Protein AF-A0A0R2AY41-F1 (afdb_monomer)

Nearest PDB structures (foldseek):
  1pvr-assembly1_A  TM=5.730E-01  e=4.525E+00  Punavirus P1
  1pvq-assembly1_B-2  TM=6.534E-01  e=6.752E+00  Punavirus P1
  3c28-assembly1_A-2  TM=5.300E-01  e=7.217E+00  unclassified
  2crx-assembly1_B-2  TM=5.379E-01  e=8.816E+00  Punavirus P1

Radius of gyration: 21.57 Å; Cα contacts (8 Å, |Δi|>4): 51; chains: 1; bounding box: 41×19×67 Å

Mean predicted aligned error: 7.87 Å

Secondary structure (DSSP, 8-state):
-HHHHHHHHHHHHHHHHHHHHHHHHHHHHHHHHHHHHHHHHHHHHHHHHHHT--GGG--HHHHHHTTSS-HHHHHHHHHTT--------

Organism: NCBI:txid1423772

pLDDT: mean 84.91, std 9.21, range [39.88, 96.12]

Foldseek 3Di:
DVVVVVVVVVVVVCVVVVVVVVVVVVVVVVVVVVVLLVLLQVLLVVVCVVVVHDSQPDDVVNCCVVPSDPPVSNVVCVVVVHGRDPPPD

Solvent-accessible surface area (backbone atoms only — not comparable to full-atom values): 5135 Å² total; per-residue (Å²): 107,71,71,58,53,52,55,53,52,52,51,53,53,50,64,62,47,50,60,55,54,53,51,53,52,53,49,52,53,50,54,49,52,51,52,51,49,54,50,49,29,53,45,30,44,54,49,17,67,73,70,76,45,64,44,84,74,52,50,67,69,55,36,37,75,73,65,72,38,52,73,70,54,45,55,48,33,62,73,67,67,62,69,71,56,87,79,87,122

InterPro domains:
  IPR045584 Pilin-like [SSF54523] (2-62)

Sequence (89 aa):
MEMAIVIFIISLLILIIMPNVAKQRSNAEKVNTQALQAELDTQAQLYADEKGTEMENVAPTDLEKAGYLTAKQVAAIEKHHLKVEKNEQ

Structure (mmCIF, N/CA/C/O backbone):
data_AF-A0A0R2AY41-F1
#
_entry.id   AF-A0A0R2AY41-F1
#
loop_
_atom_site.group_PDB
_atom_site.id
_atom_site.type_symbol
_atom_site.label_atom_id
_atom_site.label_alt_id
_atom_site.label_comp_id
_atom_site.label_asym_id
_atom_site.label_entity_id
_atom_site.label_seq_id
_atom_site.pdbx_PDB_ins_code
_atom_site.Cartn_x
_atom_site.Cartn_y
_atom_site.Cartn_z
_atom_site.occupancy
_atom_site.B_iso_or_equiv
_atom_site.auth_seq_id
_atom_site.auth_comp_id
_atom_site.auth_asym_id
_atom_site.auth_atom_id
_atom_site.pdbx_PDB_model_num
ATOM 1 N N . MET A 1 1 ? 21.416 -5.133 -43.821 1.00 76.94 1 MET A N 1
ATOM 2 C CA . MET A 1 1 ? 22.039 -4.479 -42.644 1.00 76.94 1 MET A CA 1
ATOM 3 C C . MET A 1 1 ? 21.148 -3.386 -42.069 1.00 76.94 1 MET A C 1
ATOM 5 O O . MET A 1 1 ? 21.002 -3.343 -40.858 1.00 76.94 1 MET A O 1
ATOM 9 N N . GLU A 1 2 ? 20.486 -2.580 -42.902 1.00 90.88 2 GLU A N 1
ATOM 10 C CA . GLU A 1 2 ? 19.587 -1.493 -42.467 1.00 90.88 2 GLU A CA 1
ATOM 11 C C . GLU A 1 2 ? 18.504 -1.964 -41.482 1.00 90.88 2 GLU A C 1
ATOM 13 O O . GLU A 1 2 ? 18.415 -1.447 -40.375 1.00 90.88 2 GLU A O 1
ATOM 18 N N . MET A 1 3 ? 17.781 -3.043 -41.801 1.00 94.12 3 MET A N 1
ATOM 19 C CA . MET A 1 3 ? 16.764 -3.601 -40.895 1.00 94.12 3 MET A CA 1
ATOM 20 C C . MET A 1 3 ? 17.345 -4.179 -39.594 1.00 94.12 3 MET A C 1
ATOM 22 O O . MET A 1 3 ? 16.684 -4.145 -38.561 1.00 94.12 3 MET A O 1
ATOM 26 N N . ALA A 1 4 ? 18.587 -4.676 -39.620 1.00 92.81 4 ALA A N 1
ATOM 27 C CA . ALA A 1 4 ? 19.251 -5.241 -38.444 1.00 92.81 4 ALA A CA 1
ATOM 28 C C . ALA A 1 4 ? 19.672 -4.147 -37.448 1.00 92.81 4 ALA A C 1
ATOM 30 O O . ALA A 1 4 ? 19.549 -4.320 -36.240 1.00 92.81 4 ALA A O 1
ATOM 31 N N . ILE A 1 5 ? 20.123 -2.999 -37.956 1.00 95.06 5 ILE A N 1
ATOM 32 C CA . ILE A 1 5 ? 20.478 -1.843 -37.126 1.00 95.06 5 ILE A CA 1
ATOM 33 C C . ILE A 1 5 ? 19.216 -1.242 -36.494 1.00 95.06 5 ILE A C 1
ATOM 35 O O . ILE A 1 5 ? 19.227 -0.888 -35.319 1.00 95.06 5 ILE A O 1
ATOM 39 N N . VAL A 1 6 ? 18.101 -1.192 -37.229 1.00 96.12 6 VAL A N 1
ATOM 40 C CA . VAL A 1 6 ? 16.827 -0.675 -36.705 1.00 96.12 6 VAL A CA 1
ATOM 41 C C . VAL A 1 6 ? 16.313 -1.525 -35.538 1.00 96.12 6 VAL A C 1
ATOM 43 O O . VAL A 1 6 ? 16.0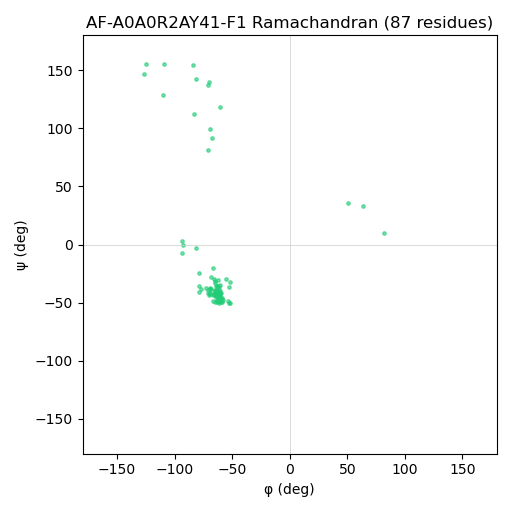17 -0.979 -34.477 1.00 96.12 6 VA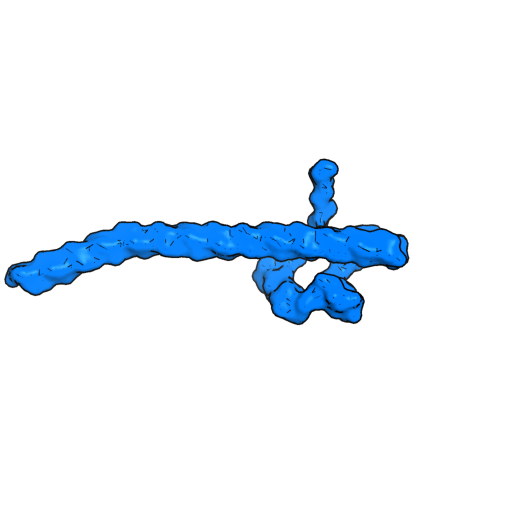L A O 1
ATOM 46 N N . ILE A 1 7 ? 16.267 -2.855 -35.680 1.00 95.25 7 ILE A N 1
ATOM 47 C CA . ILE A 1 7 ? 15.850 -3.735 -34.571 1.00 95.25 7 ILE A CA 1
ATOM 48 C C . ILE A 1 7 ? 16.833 -3.686 -33.394 1.00 95.25 7 ILE A C 1
ATOM 50 O O . ILE A 1 7 ? 16.410 -3.801 -32.245 1.00 95.25 7 ILE A O 1
ATOM 54 N N . PHE A 1 8 ? 18.126 -3.474 -33.663 1.00 95.50 8 PHE A N 1
ATOM 55 C CA . PHE A 1 8 ? 19.150 -3.312 -32.633 1.00 95.50 8 PHE A CA 1
ATOM 56 C C . PHE A 1 8 ? 18.935 -2.030 -31.820 1.00 95.50 8 PHE A C 1
ATOM 58 O O . PHE A 1 8 ? 19.021 -2.048 -30.599 1.00 95.50 8 PHE A O 1
ATOM 65 N N . ILE A 1 9 ? 18.582 -0.921 -32.467 1.00 95.50 9 ILE A N 1
ATOM 66 C CA . ILE A 1 9 ? 18.291 0.331 -31.760 1.00 95.50 9 ILE A CA 1
ATOM 67 C C . ILE A 1 9 ? 16.979 0.215 -30.968 1.00 95.50 9 ILE A C 1
ATOM 69 O O . ILE A 1 9 ? 16.934 0.614 -29.806 1.00 95.50 9 ILE A O 1
ATOM 73 N N . ILE A 1 10 ? 15.924 -0.370 -31.549 1.00 95.31 10 ILE A N 1
ATOM 74 C CA . ILE A 1 10 ? 14.636 -0.565 -30.857 1.00 95.31 10 ILE A CA 1
ATOM 75 C C . ILE A 1 10 ? 14.812 -1.424 -29.598 1.00 95.31 10 ILE A C 1
ATOM 77 O O . ILE A 1 10 ? 14.247 -1.097 -28.553 1.00 95.31 10 ILE A O 1
ATOM 81 N N . SER A 1 11 ? 15.617 -2.489 -29.658 1.00 93.19 11 SER A N 1
ATOM 82 C CA . SER A 1 11 ? 15.861 -3.338 -28.489 1.00 93.19 11 SER A CA 1
ATOM 83 C C . SER A 1 11 ? 16.592 -2.590 -27.367 1.00 93.19 11 SER A C 1
ATOM 85 O O . SER A 1 11 ? 16.202 -2.724 -26.207 1.00 93.19 11 SER A O 1
ATOM 87 N N . LEU A 1 12 ? 17.570 -1.734 -27.692 1.00 94.38 12 LEU A N 1
ATOM 88 C CA . LEU A 1 12 ? 18.240 -0.872 -26.710 1.00 94.38 12 LEU A CA 1
ATOM 89 C C . LEU A 1 12 ? 17.268 0.120 -26.055 1.00 94.38 12 LEU A C 1
ATOM 91 O O . LEU A 1 12 ? 17.300 0.295 -24.837 1.00 94.38 12 LEU A O 1
ATOM 95 N N . LEU A 1 13 ? 16.366 0.727 -26.831 1.00 94.88 13 LEU A N 1
ATOM 96 C CA . LEU A 1 13 ? 15.347 1.635 -26.293 1.00 94.88 13 LEU A CA 1
ATOM 97 C C . LEU A 1 13 ? 14.397 0.915 -25.322 1.00 94.88 13 LEU A C 1
ATOM 99 O O . LEU A 1 13 ? 14.126 1.428 -24.235 1.00 94.88 13 LEU A O 1
ATOM 103 N N . ILE A 1 14 ? 13.938 -0.293 -25.667 1.00 92.38 14 ILE A N 1
ATOM 104 C CA . ILE A 1 14 ? 13.081 -1.110 -24.789 1.00 92.38 14 ILE A CA 1
ATOM 105 C C . ILE A 1 1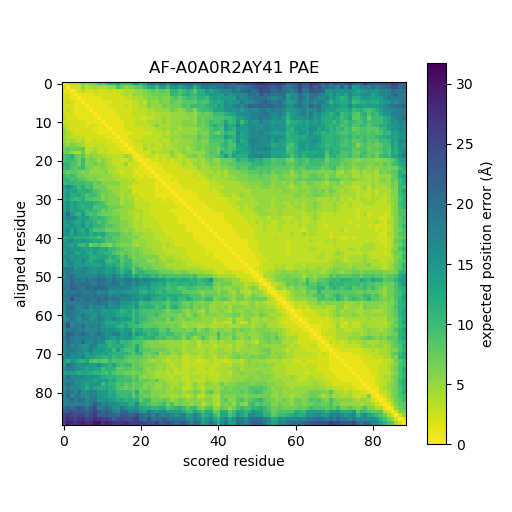4 ? 13.815 -1.471 -23.490 1.00 92.38 14 ILE A C 1
ATOM 107 O O . ILE A 1 14 ? 13.228 -1.360 -22.411 1.00 92.38 14 ILE A O 1
ATOM 111 N N . LEU A 1 15 ? 15.096 -1.849 -23.571 1.00 89.88 15 LEU A N 1
ATOM 112 C CA . LEU A 1 15 ? 15.918 -2.186 -22.403 1.00 89.88 15 LEU A CA 1
ATOM 113 C C . LEU A 1 15 ? 16.114 -1.009 -21.440 1.00 89.88 15 LEU A C 1
ATOM 115 O O . LEU A 1 15 ? 16.234 -1.236 -20.241 1.00 89.88 15 LEU A O 1
ATOM 119 N N . ILE A 1 16 ? 16.121 0.234 -21.926 1.00 89.50 16 ILE A N 1
ATOM 120 C CA . ILE A 1 16 ? 16.227 1.430 -21.074 1.00 89.50 16 ILE A CA 1
ATOM 121 C C . ILE A 1 16 ? 14.887 1.745 -20.388 1.00 89.50 16 ILE A C 1
ATOM 123 O O . ILE A 1 16 ? 14.856 2.130 -19.218 1.00 89.50 16 ILE A O 1
ATOM 127 N N . ILE A 1 17 ? 13.764 1.567 -21.089 1.00 88.44 17 ILE A N 1
ATOM 128 C CA . ILE A 1 17 ? 12.428 1.927 -20.583 1.00 88.44 17 ILE A CA 1
ATOM 129 C C . ILE A 1 17 ? 11.889 0.878 -19.599 1.00 88.44 17 ILE A C 1
ATOM 131 O O . ILE A 1 17 ? 11.328 1.235 -18.560 1.00 88.44 17 ILE A O 1
ATOM 135 N N . MET A 1 18 ? 12.082 -0.412 -19.888 1.00 88.75 18 MET A N 1
ATOM 136 C CA . MET A 1 18 ? 11.588 -1.530 -19.077 1.00 88.75 18 MET A CA 1
ATOM 137 C C . MET A 1 18 ? 11.947 -1.446 -17.576 1.00 88.75 18 MET A C 1
ATOM 139 O O . MET A 1 18 ? 11.027 -1.557 -16.759 1.00 88.75 18 MET A O 1
ATOM 143 N N . PRO A 1 19 ? 13.211 -1.211 -17.161 1.00 86.31 19 PRO A N 1
ATOM 144 C CA . PRO A 1 19 ? 13.555 -1.120 -15.741 1.00 86.31 19 PRO A CA 1
ATOM 145 C C . PRO A 1 19 ? 12.894 0.083 -15.060 1.00 86.31 19 PRO A C 1
ATOM 147 O O . PRO A 1 19 ? 12.504 -0.004 -13.895 1.00 86.31 19 PRO A O 1
ATOM 150 N N . ASN A 1 20 ? 12.713 1.193 -15.782 1.00 88.06 20 ASN A N 1
ATOM 151 C CA . ASN A 1 20 ? 12.070 2.387 -15.241 1.00 88.06 20 ASN A CA 1
ATOM 152 C C . ASN A 1 20 ? 10.568 2.156 -14.992 1.00 88.06 20 ASN A C 1
ATOM 154 O O . ASN A 1 20 ? 10.058 2.492 -13.924 1.00 88.06 20 ASN A O 1
ATOM 158 N N . VAL A 1 21 ? 9.874 1.499 -15.929 1.00 88.50 21 VAL A N 1
ATOM 159 C CA . VAL A 1 21 ? 8.452 1.131 -15.786 1.00 88.50 21 VAL A CA 1
ATOM 160 C C . VAL A 1 21 ? 8.251 0.126 -14.648 1.00 88.50 21 VAL A C 1
ATOM 162 O O . VAL A 1 21 ? 7.348 0.296 -13.828 1.00 88.50 21 VAL A O 1
ATOM 165 N N . ALA A 1 22 ? 9.115 -0.888 -14.544 1.00 86.06 22 ALA A N 1
ATOM 166 C CA . ALA A 1 22 ? 9.057 -1.865 -13.458 1.00 86.06 22 ALA A CA 1
ATOM 167 C C . ALA A 1 22 ? 9.242 -1.205 -12.078 1.00 86.06 22 ALA A C 1
ATOM 169 O O . ALA A 1 22 ? 8.496 -1.501 -11.142 1.00 86.06 22 ALA A O 1
ATOM 170 N N . LYS A 1 23 ? 10.184 -0.258 -11.958 1.00 88.12 23 LYS A N 1
ATOM 171 C CA . LYS A 1 23 ? 10.414 0.497 -10.718 1.00 88.12 23 LYS A CA 1
ATOM 172 C C . LYS A 1 23 ? 9.220 1.380 -10.348 1.00 88.12 23 LYS A C 1
ATOM 174 O O . LYS A 1 23 ? 8.836 1.411 -9.182 1.00 88.12 23 LYS A O 1
ATOM 179 N N . GLN A 1 24 ? 8.609 2.063 -11.318 1.00 88.12 24 GLN A N 1
ATOM 180 C CA . GLN A 1 24 ? 7.408 2.875 -11.082 1.00 88.12 24 GLN A CA 1
ATOM 181 C C . GLN A 1 24 ? 6.229 2.023 -10.610 1.00 88.12 24 GLN A C 1
ATOM 183 O O . GLN A 1 24 ? 5.579 2.381 -9.630 1.00 88.12 24 GLN A O 1
ATOM 188 N N . ARG A 1 25 ? 6.004 0.865 -11.241 1.00 89.06 25 ARG A N 1
ATOM 189 C CA . ARG A 1 25 ? 4.989 -0.096 -10.800 1.00 89.06 25 ARG A CA 1
ATOM 190 C C . ARG A 1 25 ? 5.234 -0.562 -9.365 1.00 89.06 25 ARG A C 1
ATOM 192 O O . ARG A 1 25 ? 4.322 -0.495 -8.551 1.00 89.06 25 ARG A O 1
ATOM 199 N N . SER A 1 26 ? 6.458 -0.986 -9.044 1.00 88.12 26 SER A N 1
ATOM 200 C CA . SER A 1 26 ? 6.800 -1.440 -7.690 1.00 88.12 26 SER A CA 1
ATOM 201 C C . SER A 1 26 ? 6.618 -0.334 -6.644 1.00 88.12 26 SER A C 1
ATOM 203 O O . SER A 1 26 ? 6.122 -0.595 -5.552 1.00 88.12 26 SER A O 1
ATOM 205 N N . ASN A 1 27 ? 6.972 0.911 -6.972 1.00 90.56 27 ASN A N 1
ATOM 206 C CA . ASN A 1 27 ? 6.745 2.047 -6.081 1.00 90.56 27 ASN A CA 1
ATOM 207 C C . ASN A 1 27 ? 5.251 2.316 -5.864 1.00 90.56 27 ASN A C 1
ATOM 209 O O . ASN A 1 27 ? 4.843 2.538 -4.729 1.00 90.56 27 ASN A O 1
ATOM 213 N N . ALA A 1 28 ? 4.438 2.270 -6.922 1.00 86.69 28 ALA A N 1
ATOM 214 C CA . ALA A 1 28 ? 2.991 2.427 -6.805 1.00 86.69 28 ALA A CA 1
ATOM 215 C C . ALA A 1 28 ? 2.373 1.317 -5.940 1.00 86.69 28 ALA A C 1
ATOM 217 O O . ALA A 1 28 ? 1.540 1.605 -5.085 1.00 86.69 28 ALA A O 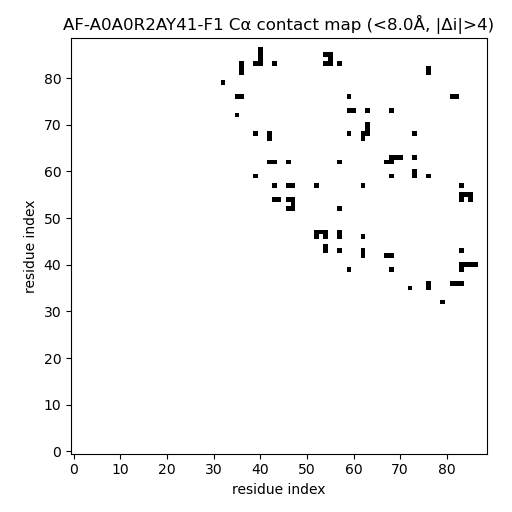1
ATOM 218 N N . GLU A 1 29 ? 2.822 0.069 -6.110 1.00 87.56 29 GLU A N 1
ATOM 219 C CA . GLU A 1 29 ? 2.414 -1.056 -5.261 1.00 87.56 29 GLU A CA 1
ATOM 220 C C . GLU A 1 29 ? 2.786 -0.801 -3.791 1.00 87.56 29 GLU A C 1
ATOM 222 O O . GLU A 1 29 ? 1.930 -0.935 -2.925 1.00 87.56 29 GLU A O 1
ATOM 227 N N . LYS A 1 30 ? 4.011 -0.341 -3.497 1.00 89.00 30 LYS A N 1
ATOM 228 C CA . LYS A 1 30 ? 4.435 -0.009 -2.123 1.00 89.00 30 LYS A CA 1
ATOM 229 C C . LYS A 1 30 ? 3.609 1.107 -1.488 1.00 89.00 30 LYS A C 1
ATOM 231 O O . LYS A 1 30 ? 3.166 0.950 -0.357 1.00 89.00 30 LYS A O 1
ATOM 236 N N . VAL A 1 31 ? 3.413 2.218 -2.199 1.00 90.06 31 VAL A N 1
ATOM 237 C CA . VAL A 1 31 ? 2.648 3.369 -1.689 1.00 90.06 31 VAL A CA 1
ATOM 238 C C . VAL A 1 31 ? 1.197 2.973 -1.421 1.00 90.06 31 VAL A C 1
ATOM 240 O O . VAL A 1 31 ? 0.641 3.347 -0.395 1.00 90.06 31 VAL A O 1
ATOM 243 N N . ASN A 1 32 ? 0.599 2.172 -2.306 1.00 87.75 32 ASN A N 1
ATOM 244 C CA . ASN A 1 32 ? -0.755 1.662 -2.116 1.00 87.75 32 ASN A CA 1
ATOM 245 C C . ASN A 1 32 ? -0.852 0.755 -0.878 1.00 87.75 32 ASN A C 1
ATOM 247 O O . ASN A 1 32 ? -1.712 0.964 -0.031 1.00 87.75 32 ASN A O 1
ATOM 251 N N . THR A 1 33 ? 0.073 -0.197 -0.719 1.00 88.31 33 THR A N 1
ATOM 252 C CA . THR A 1 33 ? 0.111 -1.071 0.463 1.00 88.31 33 THR A CA 1
ATOM 253 C C . THR A 1 33 ? 0.297 -0.276 1.760 1.00 88.31 33 THR A C 1
ATOM 255 O O . THR A 1 33 ? -0.356 -0.579 2.751 1.00 88.31 33 THR A O 1
ATOM 258 N N . GLN A 1 34 ? 1.137 0.765 1.758 1.00 89.31 34 GLN A N 1
ATOM 259 C CA . GLN A 1 34 ? 1.318 1.647 2.918 1.00 89.31 34 GLN A CA 1
ATOM 260 C C . GLN A 1 34 ? 0.052 2.439 3.257 1.00 89.31 34 GLN A C 1
ATOM 262 O O . GLN A 1 34 ? -0.304 2.549 4.425 1.00 89.31 34 GLN A O 1
ATOM 267 N N . ALA A 1 35 ? -0.644 2.970 2.250 1.00 89.31 35 ALA A N 1
ATOM 268 C CA . ALA A 1 35 ? -1.910 3.664 2.462 1.00 89.31 35 ALA A CA 1
ATOM 269 C C . ALA A 1 35 ? -2.982 2.718 3.023 1.00 89.31 35 ALA A C 1
ATOM 271 O O . ALA A 1 35 ? -3.697 3.085 3.949 1.00 89.31 35 ALA A O 1
ATOM 272 N N . LEU A 1 36 ? -3.046 1.489 2.504 1.00 89.25 36 LEU A N 1
ATOM 273 C CA . LEU A 1 36 ? -3.966 0.459 2.979 1.00 89.25 36 LEU A CA 1
ATOM 274 C C . LEU A 1 36 ? -3.672 0.043 4.428 1.00 89.25 36 LEU A C 1
ATOM 276 O O . LEU A 1 36 ? -4.608 -0.150 5.195 1.00 89.25 36 LEU A O 1
ATOM 280 N N . GLN A 1 37 ? -2.394 -0.060 4.807 1.00 89.75 37 GLN A N 1
ATOM 281 C CA . GLN A 1 37 ? -1.976 -0.295 6.192 1.00 89.75 37 GLN A CA 1
ATOM 282 C C . GLN A 1 37 ? -2.425 0.852 7.108 1.00 89.75 37 GLN A C 1
ATOM 284 O O . GLN A 1 37 ? -3.085 0.611 8.110 1.00 89.75 37 GLN A O 1
ATOM 289 N N . ALA A 1 38 ? -2.150 2.103 6.729 1.00 89.94 38 ALA A N 1
ATOM 290 C CA . ALA A 1 38 ? -2.557 3.264 7.520 1.00 89.94 38 ALA A CA 1
ATOM 291 C C . ALA A 1 38 ? -4.087 3.374 7.665 1.00 89.94 38 ALA A C 1
ATOM 293 O O . ALA A 1 38 ? -4.589 3.762 8.722 1.00 89.94 38 ALA A O 1
ATOM 294 N N . GLU A 1 39 ? -4.837 3.024 6.616 1.00 89.44 39 GLU A N 1
ATOM 295 C CA . GLU A 1 39 ? -6.296 2.961 6.670 1.00 89.44 39 GLU A CA 1
ATOM 296 C C . GLU A 1 39 ? -6.760 1.843 7.606 1.00 89.44 39 GLU A C 1
ATOM 298 O O . GLU A 1 39 ? -7.565 2.115 8.490 1.00 89.44 39 GLU A O 1
ATOM 303 N N . LEU A 1 40 ? -6.213 0.628 7.482 1.00 87.75 40 LEU A N 1
ATOM 304 C CA . LEU A 1 40 ? -6.497 -0.483 8.393 1.00 87.75 40 LEU A CA 1
ATOM 305 C C . LEU A 1 40 ? -6.263 -0.085 9.857 1.00 87.75 40 LEU A C 1
ATOM 307 O O . LEU A 1 40 ? -7.151 -0.294 10.678 1.00 87.75 40 LEU A O 1
ATOM 311 N N . ASP A 1 41 ? -5.122 0.528 10.169 1.00 88.19 41 ASP A N 1
ATOM 312 C CA . ASP A 1 41 ? -4.783 0.950 11.530 1.00 88.19 41 ASP A CA 1
ATOM 313 C C . ASP A 1 41 ? -5.752 2.027 12.037 1.00 88.19 41 ASP A C 1
ATOM 315 O O . ASP A 1 41 ? -6.295 1.920 13.135 1.00 88.19 41 ASP A O 1
ATOM 319 N N . THR A 1 42 ? -6.054 3.035 11.214 1.00 88.94 42 THR A N 1
ATOM 320 C CA . THR A 1 42 ? -7.019 4.088 11.573 1.00 88.94 42 THR A CA 1
ATOM 321 C C . THR A 1 42 ? -8.406 3.501 11.838 1.00 88.94 42 THR A C 1
ATOM 323 O O . THR A 1 42 ? -9.045 3.846 12.830 1.00 88.94 42 THR A O 1
ATOM 326 N N . GLN A 1 43 ? -8.876 2.595 10.979 1.00 85.75 43 GLN A N 1
ATOM 327 C CA . GLN A 1 43 ? -10.186 1.970 11.143 1.00 85.75 43 GLN A CA 1
ATOM 328 C C . GLN A 1 43 ? -10.225 1.021 12.345 1.00 85.75 43 GLN A C 1
ATOM 330 O O . GLN A 1 43 ? -11.218 0.991 13.071 1.00 85.75 43 GLN A O 1
ATOM 335 N N . ALA A 1 44 ? -9.142 0.284 12.597 1.00 87.25 44 ALA A N 1
ATOM 336 C CA . ALA A 1 44 ? -9.013 -0.563 13.775 1.00 87.25 44 ALA A CA 1
ATOM 337 C C . ALA A 1 44 ? -9.040 0.260 15.067 1.00 87.25 44 ALA A C 1
ATOM 339 O O . ALA A 1 44 ? -9.726 -0.129 16.009 1.00 87.25 44 ALA A O 1
ATOM 340 N N . GLN A 1 45 ? -8.368 1.416 15.091 1.00 86.88 45 GLN A N 1
ATOM 341 C CA . GLN A 1 45 ? -8.401 2.343 16.221 1.00 86.88 45 GLN A CA 1
ATOM 342 C C . GLN A 1 45 ? -9.815 2.881 16.471 1.00 86.88 45 GLN A C 1
ATOM 344 O O . GLN A 1 45 ? -10.303 2.816 17.595 1.00 86.88 45 GLN A O 1
ATOM 349 N N . LEU A 1 46 ? -10.510 3.347 15.427 1.00 85.81 46 LEU A N 1
ATOM 350 C CA . LEU A 1 46 ? -11.883 3.851 15.553 1.00 85.81 46 LEU A CA 1
ATOM 351 C C . LEU A 1 46 ? -12.846 2.779 16.080 1.00 85.81 46 LEU A C 1
ATOM 353 O O . LEU A 1 46 ? -13.677 3.057 16.945 1.00 85.81 46 LEU A O 1
ATOM 357 N N . TYR A 1 47 ? -12.721 1.549 15.582 1.00 84.88 47 TYR A N 1
ATOM 358 C CA . TYR A 1 47 ? -13.527 0.423 16.045 1.00 84.88 47 TYR A CA 1
ATOM 359 C C . TYR A 1 47 ? -13.213 0.049 17.501 1.00 84.88 47 TYR A C 1
ATOM 361 O O . TYR A 1 47 ? -14.130 -0.177 18.294 1.00 84.88 47 TYR A O 1
ATOM 369 N N . ALA A 1 48 ? -11.927 0.008 17.859 1.00 85.50 48 ALA A N 1
ATOM 370 C CA . ALA A 1 48 ? -11.448 -0.247 19.213 1.00 85.50 48 ALA A CA 1
ATOM 371 C C . ALA A 1 48 ? -11.990 0.780 20.217 1.00 85.50 48 ALA A C 1
ATOM 373 O O . ALA A 1 48 ? -12.528 0.394 21.257 1.00 85.50 48 ALA A O 1
ATOM 374 N N . ASP A 1 49 ? -11.937 2.063 19.861 1.00 85.38 49 ASP A N 1
ATOM 375 C CA . ASP A 1 49 ? -12.448 3.163 20.678 1.00 85.38 49 ASP A CA 1
ATOM 376 C C . ASP A 1 49 ? -13.974 3.094 20.847 1.00 85.38 49 ASP A C 1
ATOM 378 O O . ASP A 1 49 ? -14.489 3.318 21.943 1.00 85.38 49 ASP A O 1
ATOM 382 N N . GLU A 1 50 ? -14.719 2.734 19.794 1.00 84.31 50 GLU A N 1
ATOM 383 C CA . GLU A 1 50 ? -16.181 2.617 19.865 1.00 84.31 50 GLU A CA 1
ATOM 384 C C . GLU A 1 50 ? -16.636 1.404 20.692 1.00 84.31 50 GLU A C 1
ATOM 386 O O . GLU A 1 50 ? -17.627 1.474 21.425 1.00 84.31 50 GLU A 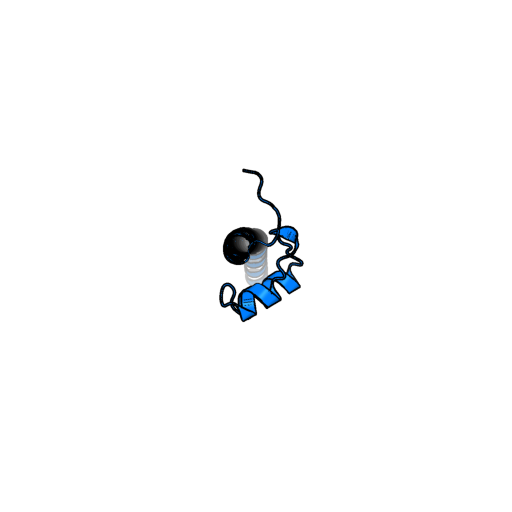O 1
ATOM 391 N N . LYS A 1 51 ? -15.940 0.268 20.568 1.00 82.38 51 LYS A N 1
ATOM 392 C CA . LYS A 1 51 ? -16.316 -0.989 21.235 1.00 82.38 51 LYS A CA 1
ATOM 393 C C . LYS A 1 51 ? -15.638 -1.200 22.587 1.00 82.38 51 LYS A C 1
ATOM 395 O O . LYS A 1 51 ? -16.005 -2.141 23.289 1.00 82.38 51 LYS A O 1
ATOM 400 N N . GLY A 1 52 ? -14.693 -0.341 22.966 1.00 78.56 52 GLY A N 1
ATOM 401 C CA . GLY A 1 52 ? -13.890 -0.499 24.178 1.00 78.56 52 GLY A CA 1
ATOM 402 C C . GLY A 1 52 ? -13.015 -1.755 24.141 1.00 78.56 52 GLY A C 1
ATOM 403 O O . GLY A 1 52 ? -12.827 -2.404 25.169 1.00 78.56 52 GLY A O 1
ATOM 404 N N . THR A 1 53 ? -12.537 -2.138 22.954 1.00 78.75 53 THR A N 1
ATOM 405 C CA . THR A 1 53 ? -11.680 -3.313 22.739 1.00 78.75 53 THR A CA 1
ATOM 406 C C . THR A 1 53 ? -10.265 -2.877 22.397 1.00 78.75 53 THR A C 1
ATOM 408 O O . THR A 1 53 ? -10.068 -1.802 21.852 1.00 78.75 53 THR A O 1
ATOM 411 N N . GLU A 1 54 ? -9.270 -3.719 22.650 1.00 76.19 54 GLU A N 1
ATOM 412 C CA . GLU A 1 54 ? -7.893 -3.407 22.250 1.00 76.19 54 GLU A CA 1
ATOM 413 C C . GLU A 1 54 ? -7.746 -3.492 20.721 1.00 76.19 54 GLU A C 1
ATOM 415 O O . GLU A 1 54 ? -8.236 -4.438 20.099 1.00 76.19 54 GLU A O 1
ATOM 420 N N . MET A 1 55 ? -7.034 -2.530 20.131 1.00 76.06 55 MET A N 1
ATOM 421 C CA . MET A 1 55 ? -6.788 -2.405 18.685 1.00 76.06 55 MET A CA 1
ATOM 422 C C . MET A 1 55 ? -6.214 -3.691 18.059 1.00 76.06 55 MET A C 1
ATOM 424 O O . MET A 1 55 ? -6.597 -4.088 16.963 1.00 76.06 55 MET A O 1
ATOM 428 N N . GLU A 1 56 ? -5.355 -4.395 18.798 1.00 73.56 56 GLU A N 1
ATOM 429 C CA . GLU A 1 56 ? -4.685 -5.637 18.383 1.00 73.56 56 GLU A CA 1
ATOM 430 C C . GLU A 1 56 ? -5.646 -6.825 18.204 1.00 73.56 56 GLU A C 1
ATOM 432 O O . GLU A 1 56 ? -5.327 -7.790 17.510 1.00 73.56 56 GLU A O 1
ATOM 437 N N . ASN A 1 57 ? -6.835 -6.757 18.811 1.00 74.00 57 ASN A N 1
ATOM 438 C CA . ASN A 1 57 ? -7.858 -7.800 18.725 1.00 74.00 57 ASN A CA 1
ATOM 439 C C . ASN A 1 57 ? -8.866 -7.554 17.592 1.00 74.00 57 ASN A C 1
ATOM 441 O O . ASN A 1 57 ? -9.791 -8.349 17.415 1.00 74.00 57 ASN A O 1
ATOM 445 N N . VAL A 1 58 ? -8.719 -6.463 16.836 1.00 78.75 58 VAL A N 1
ATOM 446 C CA . VAL A 1 58 ? -9.650 -6.097 15.768 1.00 78.75 58 VAL A CA 1
ATOM 447 C C . VAL A 1 58 ? -9.293 -6.848 14.489 1.00 78.75 58 VAL A C 1
ATOM 449 O O . VAL A 1 58 ? -8.260 -6.606 13.864 1.00 78.75 58 VAL A O 1
ATOM 452 N N . ALA A 1 59 ? -10.161 -7.772 14.076 1.00 79.88 59 ALA A N 1
ATOM 453 C CA . ALA A 1 59 ? -9.975 -8.507 12.833 1.00 79.88 59 ALA A CA 1
ATOM 454 C C . ALA A 1 59 ? -10.446 -7.672 11.620 1.00 79.88 59 ALA A C 1
ATOM 456 O O . ALA A 1 59 ? -11.503 -7.036 11.682 1.00 79.88 59 ALA A O 1
ATOM 457 N N . PRO A 1 60 ? -9.754 -7.737 10.464 1.00 78.12 60 PRO A N 1
ATOM 458 C CA . PRO A 1 60 ? -10.195 -7.065 9.235 1.00 78.12 60 PRO A CA 1
ATOM 459 C C . PRO A 1 60 ? -11.616 -7.457 8.796 1.00 78.12 60 PRO A C 1
ATOM 461 O O . PRO A 1 60 ? -12.343 -6.642 8.233 1.00 78.12 60 PRO A O 1
ATOM 464 N N . THR A 1 61 ? -12.044 -8.685 9.103 1.00 80.06 61 THR A N 1
ATOM 465 C CA . THR A 1 61 ? -13.407 -9.171 8.839 1.00 80.06 61 THR A CA 1
ATOM 466 C C . THR A 1 61 ? -14.468 -8.493 9.702 1.00 80.06 61 THR A C 1
ATOM 468 O O . THR A 1 61 ? -15.626 -8.408 9.299 1.00 80.06 61 THR A O 1
ATOM 471 N N . ASP A 1 62 ? -14.105 -8.026 10.897 1.00 81.81 62 ASP A N 1
ATOM 472 C CA . ASP A 1 62 ? -15.026 -7.306 11.779 1.00 81.81 62 ASP A CA 1
ATOM 473 C C . ASP A 1 62 ? -15.176 -5.854 11.320 1.00 81.81 62 ASP A C 1
ATOM 475 O O . ASP A 1 62 ? -16.289 -5.328 11.310 1.00 81.81 62 ASP A O 1
ATOM 479 N N . LEU A 1 63 ? -14.092 -5.256 10.812 1.00 81.44 63 LEU A N 1
ATOM 480 C CA . LEU A 1 63 ? -14.119 -3.951 10.147 1.00 81.44 63 LEU A CA 1
ATOM 481 C C . LEU A 1 63 ? -14.951 -3.972 8.858 1.00 81.44 63 LEU A C 1
ATOM 483 O O . LEU A 1 63 ? -15.652 -3.005 8.574 1.00 81.44 63 LEU A O 1
ATOM 487 N N . GLU A 1 64 ? -14.937 -5.073 8.101 1.00 85.50 64 GLU A N 1
ATOM 488 C CA . GLU A 1 64 ? -15.816 -5.247 6.936 1.00 85.50 64 GLU A CA 1
ATOM 489 C C . GLU A 1 64 ? -17.292 -5.298 7.338 1.00 85.50 64 GLU A C 1
ATOM 491 O O . GLU A 1 64 ? -18.123 -4.572 6.793 1.00 85.50 64 GLU A O 1
ATOM 496 N N . LYS A 1 65 ? -17.625 -6.135 8.329 1.00 84.00 65 LYS A N 1
ATOM 497 C CA . LYS A 1 65 ? -19.002 -6.295 8.820 1.00 84.00 65 LYS A CA 1
ATOM 498 C C . LYS A 1 65 ? -19.553 -5.012 9.428 1.00 84.00 65 LYS A C 1
ATOM 500 O O . LYS A 1 65 ? -20.743 -4.741 9.294 1.00 84.00 65 LYS A O 1
ATOM 505 N N . ALA A 1 66 ? -18.699 -4.243 10.096 1.00 82.25 66 ALA A N 1
ATOM 506 C CA . ALA A 1 66 ? -19.048 -2.949 10.662 1.00 82.25 66 ALA A CA 1
ATOM 507 C C . ALA A 1 66 ? -19.009 -1.803 9.628 1.00 82.25 66 ALA A C 1
ATOM 509 O O . ALA A 1 66 ? -19.401 -0.685 9.947 1.00 82.25 66 ALA A O 1
ATOM 510 N N . GLY A 1 67 ? -18.607 -2.080 8.382 1.00 83.56 67 GLY A N 1
ATOM 511 C CA . GLY A 1 67 ? -18.643 -1.128 7.270 1.00 83.56 67 GLY A CA 1
ATOM 512 C C . GLY A 1 67 ? -17.468 -0.151 7.208 1.00 83.56 67 GLY A C 1
ATOM 513 O O . GLY A 1 67 ? -17.509 0.781 6.407 1.00 83.56 67 GLY A O 1
ATOM 514 N N . TYR A 1 68 ? -16.424 -0.356 8.011 1.00 82.00 68 TYR A N 1
ATOM 515 C CA . TYR A 1 68 ? -15.205 0.457 7.993 1.00 82.00 68 TYR A CA 1
ATOM 516 C C . TYR A 1 68 ? -14.262 0.095 6.840 1.00 82.00 68 TYR A C 1
ATOM 518 O O . TYR A 1 68 ? -13.482 0.937 6.405 1.00 82.00 68 TYR A O 1
ATOM 526 N N . LEU A 1 69 ? -14.332 -1.139 6.326 1.00 86.44 69 LEU A N 1
ATOM 527 C CA . LEU A 1 69 ? -13.564 -1.591 5.163 1.00 86.44 69 LEU A CA 1
ATOM 528 C C . LEU A 1 69 ? -14.476 -2.197 4.097 1.00 86.44 69 LEU A C 1
ATOM 530 O O . LEU A 1 69 ? -15.475 -2.852 4.385 1.00 86.44 69 LEU A O 1
ATOM 534 N N . THR A 1 70 ? -14.101 -2.018 2.835 1.00 88.75 70 THR A N 1
ATOM 535 C CA . THR A 1 70 ? -14.746 -2.684 1.700 1.00 88.75 70 THR A CA 1
ATOM 536 C C . THR A 1 70 ? -14.179 -4.088 1.487 1.00 88.75 70 THR A C 1
ATOM 538 O O . THR A 1 70 ? -12.996 -4.332 1.726 1.00 88.75 70 THR A O 1
ATOM 541 N N . ALA A 1 71 ? -14.966 -4.987 0.887 1.00 87.69 71 ALA A N 1
ATOM 542 C CA . ALA A 1 71 ? -14.513 -6.330 0.499 1.00 87.69 71 ALA A CA 1
ATOM 543 C C . ALA A 1 71 ? -13.216 -6.327 -0.340 1.00 87.69 71 ALA A C 1
ATOM 545 O O . ALA A 1 71 ? -12.389 -7.233 -0.252 1.00 87.69 71 ALA A O 1
ATOM 54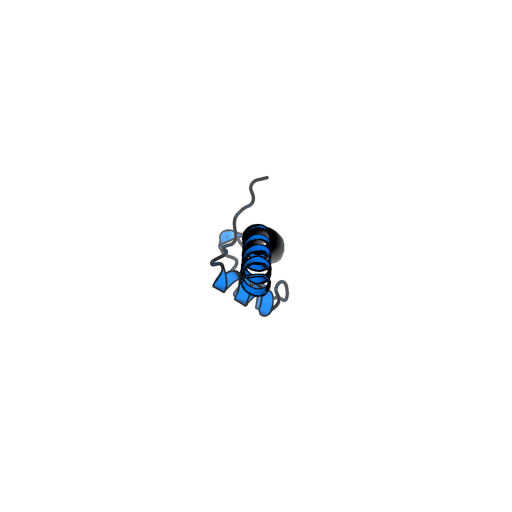6 N N . LYS A 1 72 ? -13.005 -5.282 -1.157 1.00 87.19 72 LYS A N 1
ATOM 547 C CA . LYS A 1 72 ? -11.775 -5.123 -1.949 1.00 87.19 72 LYS A CA 1
ATOM 548 C C . LYS A 1 72 ? -10.556 -4.817 -1.078 1.00 87.19 72 LYS A C 1
ATOM 550 O O . LYS A 1 72 ? -9.474 -5.314 -1.379 1.00 87.19 72 LYS A O 1
ATOM 555 N N . GLN A 1 73 ? -10.725 -4.004 -0.036 1.00 84.62 73 GLN A N 1
ATOM 556 C CA . GLN A 1 73 ? -9.661 -3.680 0.917 1.00 84.62 73 GLN A CA 1
ATOM 557 C C . GLN A 1 73 ? -9.315 -4.901 1.771 1.00 84.62 73 GLN A C 1
ATOM 559 O O . GLN A 1 73 ? -8.136 -5.204 1.908 1.00 84.62 73 GLN A O 1
ATOM 564 N N . VAL A 1 74 ? -10.311 -5.664 2.236 1.00 86.69 74 VAL A N 1
ATOM 565 C CA . VAL A 1 74 ? -10.093 -6.919 2.982 1.00 86.69 74 VAL A CA 1
ATOM 566 C C . VAL A 1 74 ? -9.306 -7.926 2.147 1.00 86.69 74 VAL A C 1
ATOM 568 O O . VAL A 1 74 ? -8.271 -8.415 2.588 1.00 86.69 74 VAL A O 1
ATOM 571 N N . ALA A 1 75 ? -9.713 -8.163 0.897 1.00 88.75 75 ALA A N 1
ATOM 572 C CA . ALA A 1 75 ? -8.992 -9.069 0.004 1.00 88.75 75 ALA A CA 1
ATOM 573 C C . ALA A 1 75 ? -7.544 -8.611 -0.266 1.00 88.75 75 ALA A C 1
ATOM 575 O O . ALA A 1 75 ? -6.641 -9.435 -0.419 1.00 88.75 75 ALA A O 1
ATOM 576 N N . ALA A 1 76 ? -7.301 -7.298 -0.336 1.00 86.50 76 ALA A N 1
ATOM 577 C CA . ALA A 1 76 ? -5.955 -6.752 -0.482 1.00 86.50 76 ALA A CA 1
ATOM 578 C C . ALA A 1 76 ? -5.124 -6.921 0.805 1.00 86.50 76 ALA A C 1
ATOM 580 O O . ALA A 1 76 ? -3.971 -7.336 0.718 1.00 86.50 76 ALA A O 1
ATOM 581 N N . ILE A 1 77 ? -5.710 -6.682 1.980 1.00 86.75 77 ILE A N 1
ATOM 582 C CA . ILE A 1 77 ? -5.097 -6.915 3.298 1.00 86.75 77 ILE A CA 1
ATOM 583 C C . ILE A 1 77 ? -4.685 -8.383 3.443 1.00 86.75 77 ILE A C 1
ATOM 585 O O . ILE A 1 77 ? -3.535 -8.665 3.773 1.00 86.75 77 ILE A O 1
ATOM 589 N N . GLU A 1 78 ? -5.576 -9.319 3.105 1.00 86.50 78 GLU A N 1
ATOM 590 C CA . GLU A 1 78 ? -5.299 -10.759 3.140 1.00 8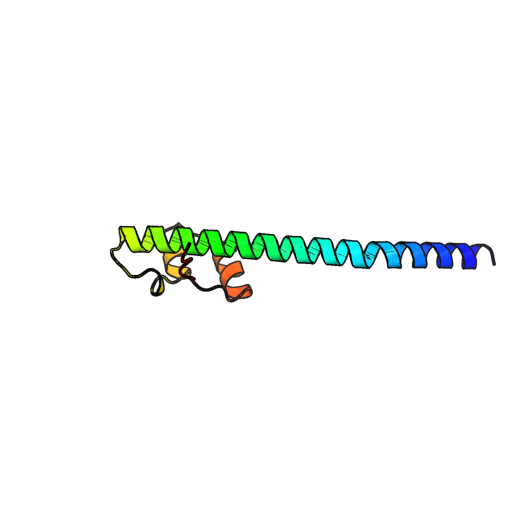6.50 78 GLU A CA 1
ATOM 591 C C . GLU A 1 78 ? -4.181 -11.154 2.172 1.00 86.50 78 GLU A C 1
ATOM 593 O O . GLU A 1 78 ? -3.249 -11.866 2.549 1.00 86.50 78 GLU A O 1
ATOM 598 N N . LYS A 1 79 ? -4.234 -10.651 0.932 1.00 87.56 79 LYS A N 1
ATOM 599 C CA . LYS A 1 79 ? -3.222 -10.920 -0.099 1.00 87.56 79 LYS A CA 1
ATOM 600 C C . LYS A 1 79 ? -1.838 -10.399 0.288 1.00 87.56 79 LYS A C 1
ATOM 602 O O . LYS A 1 79 ? -0.833 -11.005 -0.079 1.00 87.56 79 LYS A O 1
ATOM 607 N N . HIS A 1 80 ? -1.783 -9.258 0.967 1.00 84.88 80 HIS A N 1
ATOM 608 C CA . HIS A 1 80 ? -0.542 -8.625 1.404 1.00 84.88 80 HIS A CA 1
ATOM 609 C C . HIS A 1 80 ? -0.141 -9.014 2.835 1.00 84.88 80 HIS A C 1
ATOM 611 O O . HIS A 1 80 ? 0.887 -8.540 3.311 1.00 84.88 80 HIS A O 1
ATOM 617 N N . HIS A 1 81 ? -0.901 -9.903 3.488 1.00 85.00 81 HIS A N 1
ATOM 618 C CA . HIS A 1 81 ? -0.703 -10.339 4.874 1.00 85.00 81 HIS A CA 1
ATOM 619 C C . HIS A 1 81 ? -0.560 -9.176 5.868 1.00 85.00 81 HIS A C 1
ATOM 621 O O . HIS A 1 81 ? 0.209 -9.266 6.827 1.00 85.00 81 HIS A O 1
ATOM 627 N N . LEU A 1 82 ? -1.298 -8.090 5.628 1.00 84.38 82 LEU A N 1
ATOM 628 C CA . LEU A 1 82 ? -1.301 -6.921 6.500 1.00 84.38 82 LEU A CA 1
ATOM 629 C C . LEU A 1 82 ? -2.008 -7.266 7.814 1.00 84.38 82 LEU A C 1
ATOM 631 O O . LEU A 1 82 ? -3.013 -7.983 7.829 1.00 84.38 82 LEU A O 1
ATOM 635 N N . LYS A 1 83 ? -1.465 -6.769 8.920 1.00 80.75 83 LYS A N 1
ATOM 636 C CA . LYS A 1 83 ? -2.032 -6.908 10.263 1.00 80.75 83 LYS A CA 1
ATOM 637 C C . LYS A 1 83 ? -2.188 -5.524 10.854 1.00 80.75 83 LYS A C 1
ATOM 639 O O . LYS A 1 83 ? -1.471 -4.620 10.450 1.00 80.75 83 LYS A O 1
ATOM 644 N N . VAL A 1 84 ? -3.105 -5.379 11.801 1.00 80.00 84 VAL A N 1
ATOM 645 C CA . VAL A 1 84 ? -3.212 -4.138 12.565 1.00 80.00 84 VAL A CA 1
ATOM 646 C C . VAL A 1 84 ? -1.893 -3.929 13.304 1.00 80.00 84 VAL A C 1
ATOM 648 O O . VAL A 1 84 ? -1.489 -4.778 14.101 1.00 80.00 84 VAL A O 1
ATOM 651 N N . GLU A 1 85 ? -1.209 -2.835 12.994 1.00 77.12 85 GLU A N 1
ATOM 652 C 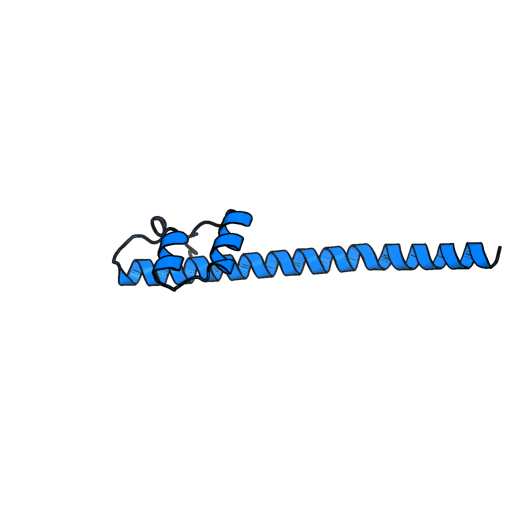CA . GLU A 1 85 ? 0.008 -2.424 13.675 1.00 77.12 85 GLU A CA 1
ATOM 653 C C . GLU A 1 85 ? -0.311 -1.177 14.490 1.00 77.12 85 GLU A C 1
ATOM 655 O O . GLU A 1 85 ? -0.879 -0.197 14.005 1.00 77.12 85 GLU A O 1
ATOM 660 N N . LYS A 1 86 ? 0.053 -1.205 15.771 1.00 61.94 86 LYS A N 1
ATOM 661 C CA . LYS A 1 86 ? -0.030 -0.010 16.595 1.00 61.94 86 LYS A CA 1
ATOM 662 C C . LYS A 1 86 ? 1.036 0.960 16.094 1.00 61.94 86 LYS A C 1
ATOM 664 O O . LYS A 1 86 ? 2.213 0.813 16.416 1.00 61.94 86 LYS A O 1
ATOM 669 N N . ASN A 1 87 ? 0.632 1.932 15.280 1.00 56.16 87 ASN A N 1
ATOM 670 C CA . ASN A 1 87 ? 1.500 3.040 14.906 1.00 56.16 87 ASN A CA 1
ATOM 671 C C . ASN A 1 87 ? 1.751 3.889 16.158 1.00 56.16 87 ASN A C 1
ATOM 673 O O . ASN A 1 87 ? 0.977 4.786 16.486 1.00 56.16 87 ASN A O 1
ATOM 677 N N . GLU A 1 88 ? 2.827 3.578 16.878 1.00 43.88 88 GLU A N 1
ATOM 678 C CA . GLU A 1 88 ? 3.413 4.456 17.887 1.00 43.88 88 GLU A CA 1
ATOM 679 C C . GLU A 1 88 ? 4.079 5.634 17.158 1.00 43.88 88 GLU A C 1
ATOM 681 O O . GLU A 1 88 ? 5.278 5.614 16.876 1.00 43.88 88 GLU A O 1
ATOM 686 N N . GLN A 1 89 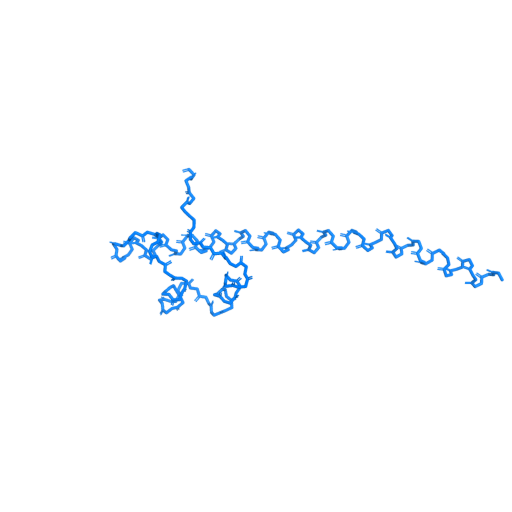? 3.276 6.629 16.768 1.00 39.88 89 GLN A N 1
ATOM 687 C CA . GLN A 1 89 ? 3.784 7.969 16.459 1.00 39.88 89 GLN A CA 1
ATOM 688 C C . GLN A 1 89 ? 3.939 8.789 17.737 1.00 39.88 89 GLN A C 1
ATOM 690 O O . GLN A 1 89 ? 3.010 8.758 18.575 1.00 39.88 89 GLN A O 1
#